Protein AF-A0A4R0P553-F1 (afdb_monomer_lite)

Secondary structure (DSSP, 8-state):
-HHHHHHHHHHHHHHHHHHHHHHHTT-HHHHHHHHHHHHHHHHHHHHHH--------------

Structure (mmCIF, N/CA/C/O backbone):
data_AF-A0A4R0P553-F1
#
_entry.id   AF-A0A4R0P553-F1
#
loop_
_atom_site.group_PDB
_atom_site.id
_atom_site.type_symbol
_atom_site.label_atom_id
_atom_site.label_alt_id
_atom_site.label_comp_id
_atom_site.label_asym_id
_atom_site.label_entity_id
_atom_site.label_seq_id
_atom_site.pdbx_PDB_ins_code
_atom_site.Cartn_x
_atom_site.Cartn_y
_atom_site.Cartn_z
_atom_site.occupancy
_atom_site.B_iso_or_equiv
_atom_site.auth_seq_id
_atom_site.auth_comp_id
_atom_site.auth_asym_id
_atom_site.auth_atom_id
_atom_site.pdbx_PDB_model_num
ATOM 1 N N . MET A 1 1 ? 15.057 4.316 -18.679 1.00 51.69 1 MET A N 1
ATOM 2 C CA . MET A 1 1 ? 13.820 3.769 -18.064 1.00 51.69 1 MET A CA 1
ATOM 3 C C . MET A 1 1 ? 13.822 3.799 -16.527 1.00 51.69 1 MET A C 1
ATOM 5 O O . MET A 1 1 ? 12.820 3.434 -15.934 1.00 51.69 1 MET A O 1
ATOM 9 N N . SER A 1 2 ? 14.872 4.315 -15.875 1.00 60.25 2 SER A N 1
ATOM 10 C CA . SER A 1 2 ? 15.015 4.396 -14.409 1.00 60.25 2 SER A CA 1
ATOM 11 C C . SER A 1 2 ? 14.015 5.330 -13.711 1.00 60.25 2 SER A C 1
ATOM 13 O O . SER A 1 2 ? 13.504 4.993 -12.650 1.00 60.25 2 SER A O 1
ATOM 15 N N . SER A 1 3 ? 13.686 6.479 -14.311 1.00 67.88 3 SER A N 1
ATOM 16 C CA . SER A 1 3 ? 12.818 7.487 -13.677 1.00 67.88 3 SER A CA 1
ATOM 17 C C . SER A 1 3 ? 11.389 6.985 -13.419 1.00 67.88 3 SER A C 1
ATOM 19 O O . SER A 1 3 ? 10.850 7.204 -12.338 1.00 67.88 3 SER A O 1
ATOM 21 N N . ARG A 1 4 ? 10.796 6.234 -14.361 1.00 74.25 4 ARG A N 1
ATOM 22 C CA . ARG A 1 4 ? 9.436 5.690 -14.207 1.00 74.25 4 ARG A CA 1
ATOM 23 C C . ARG A 1 4 ? 9.369 4.610 -13.125 1.00 74.25 4 ARG A C 1
ATOM 25 O O . ARG A 1 4 ? 8.422 4.601 -12.351 1.00 74.25 4 ARG A O 1
ATOM 32 N N . THR A 1 5 ? 10.356 3.721 -13.051 1.00 77.06 5 THR A N 1
ATOM 33 C CA . THR A 1 5 ? 10.384 2.668 -12.026 1.00 77.06 5 THR A CA 1
ATOM 34 C C . THR A 1 5 ? 10.604 3.255 -10.632 1.00 77.06 5 THR A C 1
ATOM 36 O O . THR A 1 5 ? 9.893 2.888 -9.700 1.00 77.06 5 THR A O 1
ATOM 39 N N . ASN A 1 6 ? 11.502 4.238 -10.505 1.00 84.00 6 ASN A N 1
ATOM 40 C CA . ASN A 1 6 ? 11.709 4.967 -9.250 1.00 84.00 6 ASN A CA 1
ATOM 41 C C . ASN A 1 6 ? 10.430 5.693 -8.804 1.00 84.00 6 ASN A C 1
ATOM 43 O O . ASN A 1 6 ? 10.043 5.595 -7.644 1.00 84.00 6 ASN A O 1
ATOM 47 N N . PHE A 1 7 ? 9.717 6.324 -9.743 1.00 90.50 7 PHE A N 1
ATOM 48 C CA . PHE A 1 7 ? 8.428 6.960 -9.470 1.00 90.50 7 PHE A CA 1
ATOM 49 C C . PHE A 1 7 ? 7.376 5.975 -8.932 1.00 90.50 7 PHE A C 1
ATOM 51 O O . PHE A 1 7 ? 6.665 6.305 -7.986 1.00 90.50 7 PHE A O 1
ATOM 58 N N . LEU A 1 8 ? 7.284 4.760 -9.490 1.00 92.88 8 LEU A N 1
ATOM 59 C CA . LEU A 1 8 ? 6.328 3.747 -9.018 1.00 92.88 8 LEU A CA 1
ATOM 60 C C . LEU A 1 8 ? 6.615 3.320 -7.571 1.00 92.88 8 LEU A C 1
ATOM 62 O O . LEU A 1 8 ? 5.686 3.205 -6.771 1.00 92.88 8 LEU A O 1
ATOM 66 N N . PHE A 1 9 ? 7.887 3.140 -7.211 1.00 93.50 9 PHE A N 1
ATOM 67 C CA . PHE A 1 9 ? 8.263 2.799 -5.837 1.00 93.50 9 PHE A CA 1
ATOM 68 C C . PHE A 1 9 ? 7.994 3.943 -4.854 1.00 93.50 9 PHE A C 1
ATOM 70 O O . PHE A 1 9 ? 7.454 3.711 -3.768 1.00 93.50 9 PHE A O 1
ATOM 77 N N . ASP A 1 10 ? 8.307 5.184 -5.233 1.00 95.38 10 ASP A N 1
ATOM 78 C CA . ASP A 1 10 ? 8.020 6.345 -4.389 1.00 95.38 10 ASP A CA 1
ATOM 79 C C . ASP A 1 10 ? 6.517 6.550 -4.182 1.00 95.38 10 ASP A C 1
ATOM 81 O O . ASP A 1 10 ? 6.079 6.786 -3.049 1.00 95.38 10 ASP A O 1
ATOM 85 N N . LEU A 1 11 ? 5.718 6.370 -5.237 1.00 96.38 11 LEU A N 1
ATOM 86 C CA . LEU A 1 11 ? 4.263 6.426 -5.158 1.00 96.38 11 LEU A CA 1
ATOM 87 C C . LEU A 1 11 ? 3.713 5.359 -4.204 1.00 96.38 11 LEU A C 1
ATOM 89 O O . LEU A 1 11 ? 2.955 5.690 -3.289 1.00 96.38 11 LEU A O 1
ATOM 93 N N . ALA A 1 12 ? 4.140 4.101 -4.350 1.00 97.25 12 ALA A N 1
ATOM 94 C CA . ALA A 1 12 ? 3.726 3.022 -3.454 1.00 97.25 12 ALA A CA 1
ATOM 95 C C . ALA A 1 12 ? 4.051 3.349 -1.984 1.00 97.25 12 ALA A C 1
ATOM 97 O O . ALA A 1 12 ? 3.215 3.168 -1.094 1.00 97.25 12 ALA A O 1
ATOM 98 N N . ARG A 1 13 ? 5.233 3.915 -1.713 1.00 97.31 13 ARG A N 1
ATOM 99 C CA . ARG A 1 13 ? 5.651 4.299 -0.355 1.00 97.31 13 ARG A CA 1
ATOM 100 C C . ARG A 1 13 ? 4.815 5.440 0.231 1.00 97.31 13 ARG A C 1
ATOM 102 O O . ARG A 1 13 ? 4.544 5.444 1.434 1.00 97.31 13 ARG A O 1
ATOM 109 N N . ILE A 1 14 ? 4.417 6.420 -0.580 1.00 98.06 14 ILE A N 1
ATOM 110 C CA . ILE A 1 14 ? 3.507 7.496 -0.149 1.00 98.06 14 ILE A CA 1
ATOM 111 C C . ILE A 1 14 ? 2.129 6.918 0.180 1.00 98.06 14 ILE A C 1
ATOM 113 O O . ILE A 1 14 ? 1.597 7.197 1.254 1.00 98.06 14 ILE A O 1
ATOM 117 N N . MET A 1 15 ? 1.598 6.039 -0.670 1.00 98.38 15 MET A N 1
ATOM 118 C CA . MET A 1 15 ? 0.294 5.413 -0.446 1.00 98.38 15 MET A CA 1
ATOM 119 C C . MET A 1 15 ? 0.262 4.553 0.824 1.00 98.38 15 MET A C 1
ATOM 121 O O . MET A 1 15 ? -0.709 4.603 1.573 1.00 98.38 15 MET A O 1
ATOM 125 N N . ILE A 1 16 ? 1.338 3.826 1.146 1.00 98.19 16 ILE A N 1
ATOM 126 C CA . ILE A 1 16 ? 1.427 3.099 2.426 1.00 98.19 16 ILE A CA 1
ATOM 127 C C . ILE A 1 16 ? 1.402 4.055 3.626 1.00 98.19 16 ILE A C 1
ATOM 129 O O . ILE A 1 16 ? 0.773 3.747 4.640 1.00 98.19 16 ILE A O 1
ATOM 133 N N . ARG A 1 17 ?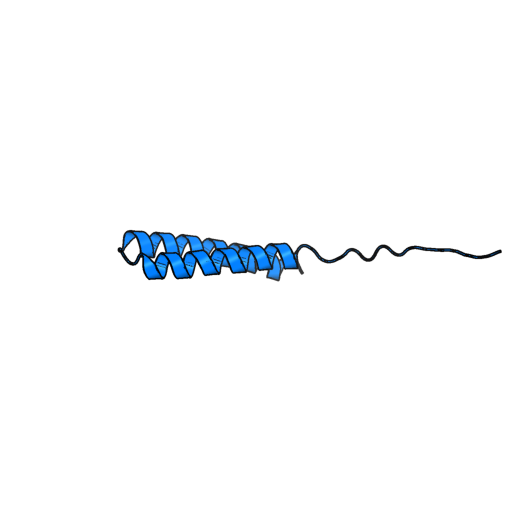 2.056 5.219 3.533 1.00 98.38 17 ARG A N 1
ATOM 134 C CA . ARG A 1 17 ? 1.989 6.239 4.592 1.00 98.38 17 ARG A CA 1
ATOM 135 C C . ARG A 1 17 ? 0.570 6.785 4.742 1.00 98.38 17 ARG A C 1
ATOM 137 O O . ARG A 1 17 ? 0.078 6.838 5.863 1.00 98.38 17 ARG A O 1
ATOM 144 N N . GLN A 1 18 ? -0.109 7.082 3.637 1.00 98.25 18 GLN A N 1
ATOM 145 C CA . GLN A 1 18 ? -1.509 7.507 3.653 1.00 98.25 18 GLN A CA 1
ATOM 146 C C . GLN A 1 18 ? -2.426 6.442 4.272 1.00 98.25 18 GLN A C 1
ATOM 148 O O . GLN A 1 18 ? -3.231 6.761 5.138 1.00 98.25 18 GLN A O 1
ATOM 153 N N . ALA A 1 19 ? -2.262 5.168 3.909 1.00 98.31 19 ALA A N 1
ATOM 154 C CA . ALA A 1 19 ? -3.033 4.076 4.503 1.00 98.31 19 ALA A CA 1
ATOM 155 C C . ALA A 1 19 ? -2.841 3.980 6.027 1.00 98.31 19 ALA A C 1
ATOM 157 O O . ALA A 1 19 ? -3.782 3.666 6.752 1.00 98.31 19 ALA A O 1
ATOM 158 N N . ARG A 1 20 ? -1.635 4.268 6.537 1.00 98.31 20 ARG A N 1
ATOM 159 C CA . ARG A 1 20 ? -1.374 4.317 7.986 1.00 98.31 20 ARG A CA 1
ATOM 160 C C . ARG A 1 20 ? -2.088 5.485 8.665 1.00 98.31 20 ARG A C 1
ATOM 162 O O . ARG A 1 20 ? -2.601 5.282 9.760 1.00 98.31 20 ARG A O 1
ATOM 169 N N . LEU A 1 21 ? -2.141 6.653 8.023 1.00 98.50 21 LEU A N 1
ATOM 170 C CA . LEU A 1 21 ? -2.883 7.814 8.528 1.00 98.50 21 LEU A CA 1
ATOM 171 C C . LEU A 1 21 ? -4.387 7.521 8.577 1.00 98.50 21 LEU A C 1
ATOM 173 O O . LEU A 1 21 ? -4.980 7.618 9.643 1.00 98.50 21 LEU A O 1
ATOM 177 N N . LEU A 1 22 ? -4.959 7.008 7.484 1.00 98.31 22 LEU A N 1
ATOM 178 C CA . LEU A 1 22 ? -6.368 6.594 7.432 1.00 98.31 22 LEU A CA 1
ATOM 179 C C . LEU A 1 22 ? -6.696 5.557 8.514 1.00 98.31 22 LEU A C 1
ATOM 181 O O . LEU A 1 22 ? -7.724 5.635 9.181 1.00 98.31 22 LEU A O 1
ATOM 185 N N . LYS A 1 23 ? -5.793 4.595 8.746 1.00 97.75 23 LYS A N 1
ATOM 186 C CA . LYS A 1 23 ? -5.961 3.614 9.824 1.00 97.75 23 LYS A CA 1
ATOM 187 C C . LYS A 1 23 ? -5.981 4.280 11.204 1.00 97.75 23 LYS A C 1
ATOM 189 O O . LYS A 1 23 ? -6.762 3.854 12.051 1.00 97.75 23 LYS A O 1
ATOM 194 N N . ALA A 1 24 ? -5.127 5.276 11.438 1.00 98.19 24 ALA A N 1
ATOM 195 C CA . ALA A 1 24 ? -5.074 6.014 12.700 1.00 98.19 24 ALA A CA 1
ATOM 196 C C . ALA A 1 24 ? -6.334 6.865 12.934 1.00 98.19 24 ALA A C 1
ATOM 198 O O . ALA A 1 24 ? -6.763 7.008 14.073 1.00 98.19 24 ALA A O 1
ATOM 199 N N . GLU A 1 25 ? -6.963 7.348 11.862 1.00 98.00 25 GLU A N 1
ATOM 200 C CA . GLU A 1 25 ? -8.245 8.067 11.887 1.00 98.00 25 GLU A CA 1
ATOM 201 C C . GLU A 1 25 ? -9.466 7.136 12.035 1.00 98.00 25 GLU A C 1
ATOM 203 O O . GLU A 1 25 ? -10.602 7.596 12.089 1.00 98.00 25 GLU A O 1
ATOM 208 N N . GLY A 1 26 ? -9.260 5.815 12.108 1.00 98.00 26 GLY A N 1
ATOM 209 C CA . GLY A 1 26 ? -10.338 4.826 12.216 1.00 98.00 26 GLY A CA 1
ATOM 210 C C . GLY A 1 26 ? -10.977 4.436 10.877 1.00 98.00 26 GLY A C 1
ATOM 211 O O . GLY A 1 26 ? -11.873 3.591 10.844 1.00 98.00 26 GLY A O 1
ATOM 2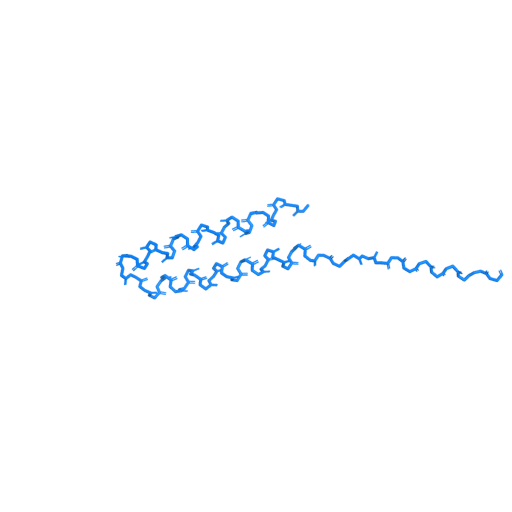12 N N . LEU A 1 27 ? -10.479 4.963 9.757 1.00 98.38 27 LEU A N 1
ATOM 213 C CA . LEU A 1 27 ? -10.952 4.689 8.397 1.00 98.38 27 LEU A CA 1
ATOM 214 C C . LEU A 1 27 ? -10.348 3.378 7.860 1.00 98.38 27 LEU A C 1
ATOM 216 O O . LEU A 1 27 ? -9.581 3.340 6.894 1.00 98.38 27 LEU A O 1
ATOM 220 N N . ILE A 1 28 ? -10.672 2.259 8.517 1.00 97.69 28 ILE A N 1
ATOM 221 C CA . ILE A 1 28 ? -10.029 0.955 8.271 1.00 97.69 28 ILE A CA 1
ATOM 222 C C . ILE A 1 28 ? -10.261 0.439 6.841 1.00 97.69 28 ILE A C 1
ATOM 224 O O . ILE A 1 28 ? -9.338 -0.094 6.218 1.00 97.69 28 ILE A O 1
ATOM 228 N N . SER A 1 29 ? -11.475 0.593 6.305 1.00 98.00 29 SER A N 1
ATOM 229 C CA . SER A 1 29 ? -11.826 0.126 4.954 1.00 98.00 29 SER A CA 1
ATOM 230 C C . SER A 1 29 ? -11.032 0.858 3.870 1.00 98.00 29 SER A C 1
ATOM 232 O O . SER A 1 29 ? -10.499 0.231 2.952 1.00 98.00 29 SER A O 1
ATOM 234 N N . GLU A 1 30 ? -10.890 2.174 4.013 1.00 97.44 30 GLU A N 1
ATOM 235 C CA . GLU A 1 30 ? -10.142 3.031 3.092 1.00 97.44 30 GLU A CA 1
ATOM 236 C C . GLU A 1 30 ? -8.641 2.775 3.205 1.00 97.44 30 GLU A C 1
ATOM 238 O O . GLU A 1 30 ? -7.970 2.572 2.192 1.00 97.44 30 GLU A O 1
ATOM 243 N N . ALA A 1 31 ? -8.122 2.655 4.430 1.00 98.38 31 ALA A N 1
ATOM 244 C CA . ALA A 1 31 ? -6.743 2.250 4.673 1.00 98.38 31 ALA A CA 1
ATOM 245 C C . ALA A 1 31 ? -6.406 0.927 3.966 1.00 98.38 31 ALA A C 1
ATOM 247 O O . ALA A 1 31 ? -5.365 0.812 3.312 1.00 98.38 31 ALA A O 1
ATOM 248 N N . LYS A 1 32 ? -7.300 -0.067 4.047 1.00 98.25 32 LYS A N 1
ATOM 249 C CA . LYS A 1 32 ? -7.124 -1.364 3.380 1.00 98.25 32 LYS A CA 1
ATOM 250 C C . LYS A 1 32 ? -7.130 -1.226 1.857 1.00 98.25 32 LYS A C 1
ATOM 252 O O . LYS A 1 32 ? -6.293 -1.843 1.197 1.00 98.25 32 LYS A O 1
ATOM 257 N N . ALA A 1 33 ? -8.033 -0.418 1.301 1.00 98.38 33 ALA A N 1
ATOM 258 C CA . ALA A 1 33 ? -8.097 -0.170 -0.138 1.00 98.38 33 ALA A CA 1
ATOM 259 C C . ALA A 1 33 ? -6.820 0.515 -0.657 1.00 98.38 33 ALA A C 1
ATOM 261 O O . ALA A 1 33 ? -6.215 0.047 -1.627 1.00 98.38 33 ALA A O 1
ATOM 262 N N . VAL A 1 34 ? -6.356 1.560 0.033 1.00 98.31 34 VAL A N 1
ATOM 263 C CA . VAL A 1 34 ? -5.130 2.292 -0.321 1.00 98.31 34 VAL A CA 1
ATOM 264 C C . VAL A 1 34 ? -3.898 1.391 -0.202 1.00 98.31 34 VAL A C 1
ATOM 266 O O . VAL A 1 34 ? -3.073 1.353 -1.117 1.00 98.31 34 VAL A O 1
ATOM 269 N N . ALA A 1 35 ? -3.788 0.608 0.876 1.00 98.25 35 ALA A N 1
ATOM 270 C CA . ALA A 1 35 ? -2.677 -0.323 1.062 1.00 98.25 35 ALA A CA 1
ATOM 271 C C . ALA A 1 35 ? -2.639 -1.405 -0.028 1.00 98.25 35 ALA A C 1
ATOM 273 O O . ALA A 1 35 ? -1.570 -1.688 -0.570 1.00 98.25 35 ALA A O 1
ATOM 274 N N . LYS A 1 36 ? -3.797 -1.970 -0.400 1.00 98.44 36 LYS A N 1
ATOM 275 C CA . LYS A 1 36 ? -3.889 -2.947 -1.495 1.00 98.44 36 LYS A CA 1
ATOM 276 C C . LYS A 1 36 ? -3.371 -2.349 -2.804 1.00 98.44 36 LYS A C 1
ATOM 278 O O . LYS A 1 36 ? -2.549 -2.967 -3.479 1.00 98.44 36 LYS A O 1
ATOM 283 N N . ARG A 1 37 ? -3.788 -1.123 -3.130 1.00 97.88 37 ARG A N 1
ATOM 284 C CA . ARG A 1 37 ? -3.357 -0.454 -4.361 1.00 97.88 37 ARG A CA 1
ATOM 285 C C . ARG A 1 37 ? -1.860 -0.133 -4.369 1.00 97.88 37 ARG A C 1
ATOM 287 O O . ARG A 1 37 ? -1.216 -0.257 -5.407 1.00 97.88 37 ARG A O 1
ATOM 294 N N . ALA A 1 38 ? -1.291 0.225 -3.220 1.00 97.88 38 ALA A N 1
ATOM 295 C CA . ALA A 1 38 ? 0.146 0.451 -3.091 1.00 97.88 38 ALA A CA 1
ATOM 296 C C . ALA A 1 38 ? 0.968 -0.813 -3.410 1.00 97.88 38 ALA A C 1
ATOM 298 O O . ALA A 1 38 ? 1.984 -0.728 -4.098 1.00 97.88 38 ALA A O 1
ATOM 299 N N . VAL A 1 39 ? 0.507 -1.987 -2.957 1.00 97.06 39 VAL A N 1
ATOM 300 C CA . VAL A 1 39 ? 1.147 -3.280 -3.261 1.00 97.06 39 VAL A CA 1
ATOM 301 C C . VAL A 1 39 ? 1.109 -3.576 -4.761 1.00 97.06 39 VAL A C 1
ATOM 303 O O . VAL A 1 39 ? 2.129 -3.953 -5.336 1.00 97.06 39 VAL A O 1
ATOM 306 N N . GLU A 1 40 ? -0.033 -3.347 -5.413 1.00 96.75 40 GLU A N 1
ATOM 307 C CA . GLU A 1 40 ? -0.168 -3.518 -6.867 1.00 96.75 40 GLU A CA 1
ATOM 308 C C . GLU A 1 40 ? 0.834 -2.638 -7.634 1.00 96.75 40 GLU A C 1
ATOM 310 O O . GLU A 1 40 ? 1.536 -3.124 -8.521 1.00 96.75 40 GLU A O 1
ATOM 315 N N . ILE A 1 41 ? 0.970 -1.364 -7.251 1.00 94.88 41 ILE A N 1
ATOM 316 C CA . ILE A 1 41 ? 1.923 -0.429 -7.8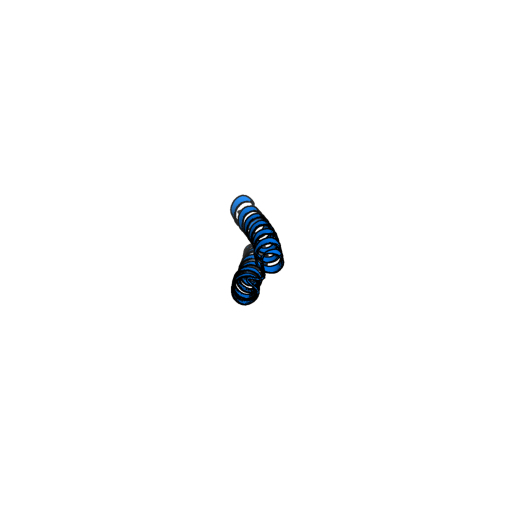71 1.00 94.88 41 ILE A CA 1
ATOM 317 C C . ILE A 1 41 ? 3.374 -0.868 -7.635 1.00 94.88 41 ILE A C 1
ATOM 319 O O . ILE A 1 41 ? 4.194 -0.799 -8.553 1.00 94.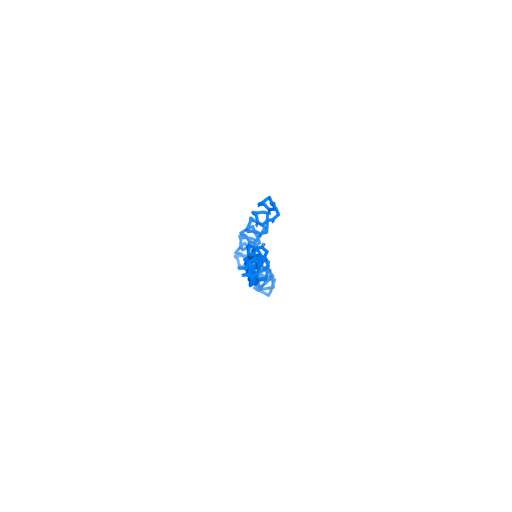88 41 ILE A O 1
ATOM 323 N N . ASN A 1 42 ? 3.696 -1.368 -6.440 1.00 93.62 42 ASN A N 1
ATOM 324 C CA . ASN A 1 42 ? 5.026 -1.895 -6.145 1.00 93.62 42 ASN A CA 1
ATOM 325 C C . ASN A 1 42 ? 5.373 -3.092 -7.049 1.00 93.62 42 ASN A C 1
ATOM 327 O O . ASN A 1 42 ? 6.471 -3.158 -7.605 1.00 93.62 42 ASN A O 1
ATOM 331 N N . HIS A 1 43 ? 4.421 -4.006 -7.264 1.00 93.00 43 HIS A N 1
ATOM 332 C CA . HIS A 1 43 ? 4.594 -5.118 -8.203 1.00 93.00 43 HIS A CA 1
ATOM 333 C C . HIS A 1 43 ? 4.797 -4.636 -9.643 1.00 93.00 43 HIS A C 1
ATOM 335 O O . HIS A 1 43 ? 5.665 -5.160 -10.340 1.00 93.00 43 HIS A O 1
ATOM 341 N N . MET A 1 44 ? 4.061 -3.608 -10.081 1.00 90.88 44 MET A N 1
ATOM 342 C CA . MET A 1 44 ? 4.278 -2.991 -11.396 1.00 90.88 44 MET A CA 1
ATOM 343 C C . MET A 1 44 ? 5.684 -2.388 -11.520 1.00 90.88 44 MET A C 1
ATOM 345 O O . MET A 1 44 ? 6.305 -2.509 -12.576 1.00 90.88 44 MET A O 1
ATOM 349 N N . GLY A 1 45 ? 6.208 -1.779 -10.450 1.00 89.12 45 GLY A N 1
ATOM 350 C CA . GLY A 1 45 ? 7.586 -1.287 -10.387 1.00 89.12 45 GLY A CA 1
ATOM 351 C C . GLY A 1 45 ? 8.610 -2.400 -10.619 1.00 89.12 45 GLY A C 1
ATOM 352 O O . GLY A 1 45 ? 9.470 -2.274 -11.491 1.00 89.12 45 GLY A O 1
ATOM 353 N N . HIS A 1 46 ? 8.471 -3.526 -9.916 1.00 87.06 46 HIS A N 1
ATOM 354 C CA . HIS A 1 46 ? 9.340 -4.691 -10.111 1.00 87.06 46 HIS A CA 1
ATOM 355 C C . HIS A 1 46 ? 9.213 -5.300 -11.515 1.00 87.06 46 HIS A C 1
ATOM 357 O O . HIS A 1 46 ? 10.226 -5.578 -12.157 1.00 87.06 46 HIS A O 1
ATOM 363 N N . ALA A 1 47 ? 7.993 -5.442 -12.038 1.00 85.88 47 ALA A N 1
ATOM 364 C CA . ALA A 1 47 ? 7.768 -5.941 -13.394 1.00 85.88 47 ALA A CA 1
ATOM 365 C C . ALA A 1 47 ? 8.391 -5.023 -14.463 1.00 85.88 47 ALA A C 1
ATOM 367 O O . ALA A 1 47 ? 8.957 -5.508 -15.438 1.00 85.88 47 ALA A O 1
ATOM 368 N N . ALA A 1 48 ? 8.354 -3.701 -14.267 1.00 82.44 48 AL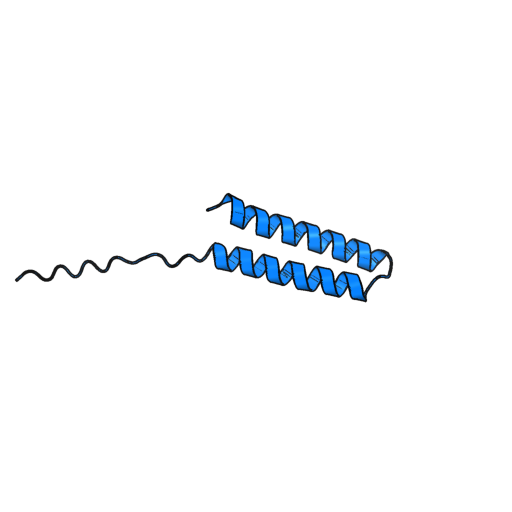A A N 1
ATOM 369 C CA . ALA A 1 48 ? 8.986 -2.736 -15.170 1.00 82.44 48 ALA A CA 1
ATOM 370 C C . ALA A 1 48 ? 10.528 -2.762 -15.117 1.00 82.44 48 ALA A C 1
ATOM 372 O O . ALA A 1 48 ? 11.188 -2.341 -16.072 1.00 82.44 48 ALA A O 1
ATOM 373 N N . GLN A 1 49 ? 11.106 -3.229 -14.005 1.00 78.19 49 GLN A N 1
ATOM 374 C CA . GLN A 1 49 ? 12.544 -3.464 -13.849 1.00 78.19 49 GLN A CA 1
ATOM 375 C C . GLN A 1 49 ? 13.005 -4.719 -14.604 1.00 78.19 49 GLN A C 1
ATOM 377 O O . GLN A 1 49 ? 14.082 -4.715 -15.199 1.00 78.19 49 GLN A O 1
ATOM 382 N N . LEU A 1 50 ? 12.180 -5.769 -14.613 1.00 66.75 50 LEU A N 1
ATOM 383 C CA . LEU A 1 50 ? 12.445 -7.036 -15.295 1.00 66.75 50 LEU A CA 1
ATOM 384 C C . LEU A 1 50 ? 12.153 -6.922 -16.798 1.00 66.75 50 LEU A C 1
ATOM 386 O O . LEU A 1 50 ? 11.188 -7.482 -17.313 1.00 66.75 50 LEU A O 1
ATOM 390 N N . GLN A 1 51 ? 12.992 -6.191 -17.529 1.00 61.78 51 GLN A N 1
ATOM 391 C CA . GLN A 1 51 ? 12.975 -6.273 -18.988 1.00 61.78 51 GLN A CA 1
ATOM 392 C C . GLN A 1 51 ? 13.759 -7.505 -19.450 1.00 61.78 51 GLN A C 1
ATOM 394 O O . GLN A 1 51 ? 14.898 -7.686 -19.014 1.00 61.78 51 GLN A O 1
ATOM 399 N N . PRO A 1 52 ? 13.191 -8.350 -20.332 1.00 64.31 52 PRO A N 1
ATOM 400 C CA . PRO A 1 52 ? 13.903 -9.507 -20.848 1.00 64.31 52 PRO A CA 1
ATOM 401 C C . PRO A 1 52 ? 15.151 -9.047 -21.605 1.00 64.31 52 PRO A C 1
ATOM 403 O O . PRO A 1 52 ? 15.069 -8.367 -22.631 1.00 64.31 52 PRO A O 1
ATOM 406 N N . VAL A 1 53 ? 16.321 -9.423 -21.088 1.00 62.97 53 VAL A N 1
ATOM 407 C CA . VAL A 1 53 ? 17.594 -9.240 -21.783 1.00 62.97 53 VAL A CA 1
ATOM 408 C C . VAL A 1 53 ? 17.548 -10.120 -23.028 1.00 62.97 53 VAL A C 1
ATOM 410 O O . VAL A 1 53 ? 17.469 -11.344 -22.932 1.00 62.97 53 VAL A O 1
ATOM 413 N N . ARG A 1 54 ? 17.565 -9.504 -24.215 1.00 61.31 54 ARG A N 1
ATOM 414 C CA . ARG A 1 54 ? 17.673 -10.243 -25.476 1.00 61.31 54 ARG A CA 1
ATOM 415 C C . ARG A 1 54 ? 19.058 -10.875 -25.540 1.00 61.31 54 ARG A C 1
ATOM 417 O O . ARG A 1 54 ? 20.024 -10.212 -25.914 1.00 61.31 54 ARG A O 1
ATOM 424 N N . ILE A 1 55 ? 19.153 -12.152 -25.187 1.00 70.00 55 ILE A N 1
ATOM 425 C CA . ILE A 1 55 ? 20.349 -12.946 -25.451 1.00 70.00 55 ILE A CA 1
ATOM 426 C C . ILE A 1 55 ? 20.407 -13.127 -26.968 1.00 70.00 55 ILE A C 1
ATOM 428 O O . ILE A 1 55 ? 19.613 -13.868 -27.547 1.00 70.00 55 ILE A O 1
ATOM 432 N N . ARG A 1 56 ? 21.311 -12.400 -27.633 1.00 66.12 56 ARG A N 1
ATOM 433 C CA . ARG A 1 56 ? 21.653 -12.685 -29.028 1.00 66.12 56 ARG A CA 1
ATOM 434 C C . ARG A 1 56 ? 22.370 -14.028 -29.028 1.00 66.12 56 ARG A C 1
ATOM 436 O O . ARG A 1 56 ? 23.551 -14.095 -28.707 1.00 66.12 56 ARG A O 1
ATOM 443 N N . THR A 1 57 ? 21.655 -15.103 -29.336 1.00 63.16 57 THR A N 1
ATOM 444 C CA . THR A 1 57 ? 22.300 -16.365 -29.691 1.00 63.16 57 THR A CA 1
ATOM 445 C C . THR A 1 57 ? 22.965 -16.150 -31.041 1.00 63.16 57 THR A C 1
ATOM 447 O O . THR A 1 57 ? 22.309 -16.255 -32.078 1.00 63.16 57 THR A O 1
ATOM 450 N N . ASP A 1 58 ? 24.246 -15.793 -31.033 1.00 60.50 58 ASP A N 1
ATOM 451 C CA . ASP A 1 58 ? 25.053 -15.815 -32.245 1.00 60.50 58 ASP A CA 1
ATOM 452 C C . ASP A 1 58 ? 25.321 -17.281 -32.598 1.00 60.50 58 ASP A C 1
ATOM 454 O O . ASP A 1 58 ? 26.309 -17.894 -32.196 1.00 60.50 58 ASP A O 1
ATOM 458 N N . ARG A 1 59 ? 24.353 -17.902 -33.278 1.00 58.75 59 ARG A N 1
ATOM 459 C CA . ARG A 1 59 ? 24.568 -19.176 -33.957 1.00 58.75 59 ARG A CA 1
ATOM 460 C C . ARG A 1 59 ? 25.216 -18.841 -35.294 1.00 58.75 59 ARG A C 1
ATOM 462 O O . ARG A 1 59 ? 24.570 -18.866 -36.339 1.00 58.75 59 ARG A O 1
ATOM 469 N N . ALA A 1 60 ? 26.506 -18.528 -35.241 1.00 54.31 60 ALA A N 1
ATOM 470 C CA . ALA A 1 60 ? 27.368 -18.514 -36.406 1.00 54.31 60 ALA A CA 1
ATOM 471 C C . ALA A 1 60 ? 27.472 -19.951 -36.945 1.00 54.31 60 ALA A C 1
ATOM 473 O O . ALA A 1 60 ? 28.364 -20.724 -36.608 1.00 54.31 60 ALA A O 1
ATOM 474 N N . HIS A 1 61 ? 26.494 -20.350 -37.754 1.00 61.34 61 HIS A N 1
ATOM 475 C CA . HIS A 1 61 ? 26.662 -21.428 -38.714 1.00 61.34 61 HIS A CA 1
ATOM 476 C C . HIS A 1 61 ? 27.321 -20.833 -39.953 1.00 61.34 61 HIS A C 1
ATOM 478 O O . HIS A 1 61 ? 26.641 -20.273 -40.812 1.00 61.34 61 HIS A O 1
ATOM 484 N N . ARG A 1 62 ? 28.639 -20.987 -40.070 1.00 54.69 62 ARG A N 1
ATOM 485 C CA . ARG A 1 62 ? 29.271 -21.083 -41.386 1.00 54.69 62 ARG A CA 1
ATOM 486 C C . ARG A 1 62 ? 30.233 -22.259 -41.403 1.00 54.69 62 ARG A C 1
ATOM 488 O O . ARG A 1 62 ? 31.173 -22.314 -40.619 1.00 54.69 62 ARG A O 1
ATOM 495 N N 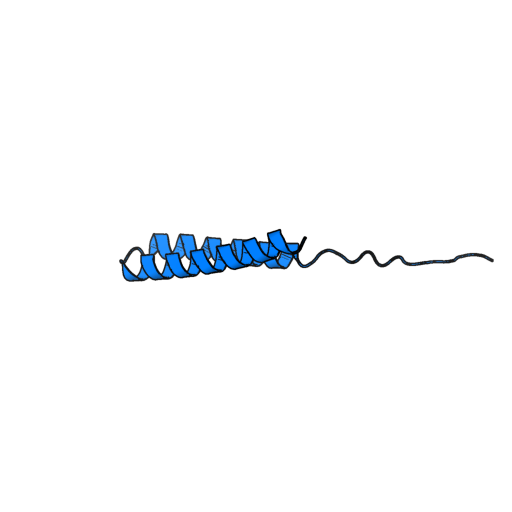. ARG A 1 63 ? 29.857 -23.206 -42.259 1.00 60.06 63 ARG A N 1
ATOM 496 C CA . ARG A 1 63 ? 30.703 -24.238 -42.848 1.00 60.06 63 ARG A CA 1
ATOM 497 C C . ARG A 1 63 ? 31.786 -23.599 -43.706 1.00 60.06 63 ARG A C 1
ATOM 499 O O . ARG A 1 63 ? 31.533 -22.467 -44.183 1.00 60.06 63 ARG A O 1
#

Sequence (63 aa):
MSSRTNFLFDLARIMIRQARLLKAEGLISEAKAVAKRAVEINHMGHAAQLQPVRIRTDRAHRR

Organism: NCBI:txid1429082

Foldseek 3Di:
DVVVLVVLLVQLVVLLVVLVVCVVVVVPVVSVVSNVVSVVSNVVSVVVVPDDDPPPPPPPDDD

Radius of gyration: 19.59 Å; chains: 1; bounding box: 42×32×56 Å

pLDDT: mean 85.51, std 15.72, range [51.69, 98.5]